Protein AF-A0A1H6DS74-F1 (afdb_monomer_lite)

Organism: NCBI:txid568106

Radius of gyration: 19.35 Å; chains: 1; bounding box: 44×42×52 Å

Secondary structure (DSSP, 8-state):
-PPPHHHHHHHHHHHHHTBSS--HHHHHHHHHTS-S-TT-SHHHHHHHHHHHHHHHTTSB-HHHHHHHHGGGPPPPTTS--GGGSEEEEEEEEEEETTEEEEEEEEEEEESSHHHHHHHHHTSHHHHT--SEEEEEEESS-GGG--TTPPPSEEE-GGG-S----SS---

Foldseek 3Di:
DQDDLVLLVVLLVVFVVFFDPDDPVVVVVSVVLRDPGSRALPSLVVVLVVVVVCVVVVRGDCVSNVSSCVSVDDDDPPDDPQQFPFKKKKWWWFDDVPDDIDIDIDIARGRDQVRRLVRLVPDPVSVPGAGTAKMFIDRDHPVPDDPPDHGPDMDGNVRDDDHPPPDDDD

pLDDT: mean 75.45, std 14.26, range [34.41, 97.06]

Structure (mmCIF, N/CA/C/O backbone):
data_AF-A0A1H6DS74-F1
#
_entry.id   AF-A0A1H6DS74-F1
#
loop_
_atom_site.group_PDB
_atom_site.id
_atom_site.type_symbol
_atom_site.label_atom_id
_atom_site.label_alt_id
_atom_site.label_comp_id
_atom_site.label_asym_id
_atom_site.label_entity_id
_atom_site.label_seq_id
_atom_site.pdbx_PDB_ins_code
_atom_site.Cartn_x
_atom_site.Cartn_y
_atom_site.Cartn_z
_atom_site.occupancy
_atom_site.B_iso_or_equiv
_atom_site.auth_seq_id
_atom_site.auth_comp_id
_atom_site.auth_asym_id
_atom_site.auth_atom_id
_atom_site.pdbx_PDB_model_num
ATOM 1 N N . MET A 1 1 ? 2.374 -2.292 -23.546 1.00 52.41 1 MET A N 1
ATOM 2 C CA . MET A 1 1 ? 3.662 -2.807 -24.064 1.00 52.41 1 MET A CA 1
ATOM 3 C C . MET A 1 1 ? 4.506 -3.246 -22.880 1.00 52.41 1 MET A C 1
ATOM 5 O O . MET A 1 1 ? 4.557 -2.511 -21.897 1.00 52.41 1 MET A O 1
ATOM 9 N N . SER A 1 2 ? 5.109 -4.433 -22.946 1.00 58.59 2 SER A N 1
ATOM 10 C CA . SER A 1 2 ? 6.092 -4.917 -21.969 1.00 58.59 2 SER A CA 1
ATOM 11 C C . SER A 1 2 ? 7.454 -4.290 -22.267 1.00 58.59 2 SER A C 1
ATOM 13 O O . SER A 1 2 ? 7.888 -4.317 -23.416 1.00 58.59 2 SER A O 1
ATOM 15 N N . LEU A 1 3 ? 8.104 -3.714 -21.256 1.00 65.62 3 LEU A N 1
ATOM 16 C CA . LEU A 1 3 ? 9.490 -3.253 -21.368 1.00 65.62 3 LEU A CA 1
ATOM 17 C C . LEU A 1 3 ? 10.416 -4.462 -21.248 1.00 65.62 3 LEU A C 1
ATOM 19 O O . LEU A 1 3 ? 10.158 -5.362 -20.449 1.00 65.62 3 LEU A O 1
ATOM 23 N N . SER A 1 4 ? 11.486 -4.480 -22.029 1.00 74.69 4 SER A N 1
ATOM 24 C CA . SER A 1 4 ? 12.549 -5.472 -21.888 1.00 74.69 4 SER A CA 1
ATOM 25 C C . SER A 1 4 ? 13.391 -5.201 -20.636 1.00 74.69 4 SER A C 1
ATOM 27 O O . SER A 1 4 ? 13.536 -4.052 -20.214 1.00 74.69 4 SER A O 1
ATOM 29 N N . CYS A 1 5 ? 14.017 -6.239 -20.068 1.00 71.88 5 CYS A N 1
ATOM 30 C CA . CYS A 1 5 ? 14.942 -6.084 -18.934 1.00 71.88 5 CYS A CA 1
ATOM 31 C C . CYS A 1 5 ? 16.039 -5.049 -19.228 1.00 71.88 5 CYS A C 1
ATOM 33 O O . CYS A 1 5 ? 16.379 -4.238 -18.375 1.00 71.88 5 CYS A O 1
ATOM 35 N N . ARG A 1 6 ? 16.527 -5.013 -20.476 1.00 77.50 6 ARG A N 1
ATOM 36 C CA . ARG A 1 6 ? 17.547 -4.062 -20.931 1.00 77.50 6 ARG A CA 1
ATOM 37 C C . ARG A 1 6 ? 17.068 -2.609 -20.885 1.00 77.50 6 ARG A C 1
ATOM 39 O O . ARG A 1 6 ? 17.846 -1.720 -20.561 1.00 77.50 6 ARG A O 1
ATOM 46 N N . GLU A 1 7 ? 15.806 -2.347 -21.218 1.00 74.19 7 GLU A N 1
ATOM 47 C CA . GLU A 1 7 ? 15.234 -0.997 -21.123 1.00 74.19 7 GLU A CA 1
ATOM 48 C C . GLU A 1 7 ? 15.076 -0.556 -19.669 1.00 74.19 7 GLU A C 1
ATOM 50 O O . GLU A 1 7 ? 15.360 0.599 -19.357 1.00 74.19 7 GLU A O 1
ATOM 55 N N . VAL A 1 8 ? 14.680 -1.472 -18.780 1.00 76.25 8 VAL A N 1
ATOM 56 C CA . VAL A 1 8 ? 14.618 -1.204 -17.337 1.00 76.25 8 VAL A CA 1
ATOM 57 C C . VAL A 1 8 ? 16.014 -0.912 -16.785 1.00 76.25 8 VAL A C 1
ATOM 59 O O . VAL A 1 8 ? 16.203 0.115 -16.137 1.00 76.25 8 VAL A O 1
ATOM 62 N N . ASP A 1 9 ? 17.011 -1.731 -17.118 1.00 76.88 9 ASP A N 1
ATOM 63 C CA . ASP A 1 9 ? 18.401 -1.539 -16.687 1.00 76.88 9 ASP A CA 1
ATOM 64 C C . ASP A 1 9 ? 18.959 -0.174 -17.097 1.00 76.88 9 ASP A C 1
ATOM 66 O O . ASP A 1 9 ? 19.564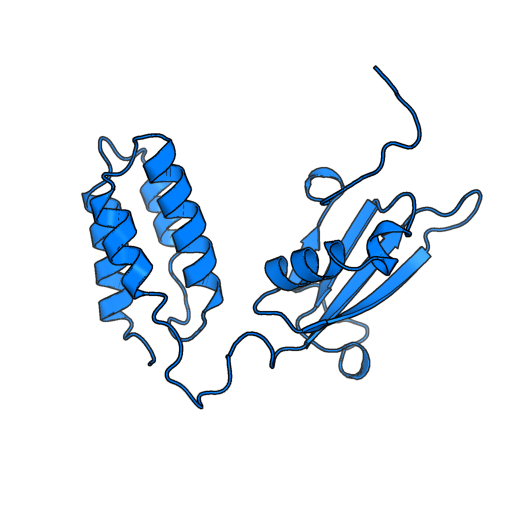 0.524 -16.281 1.00 76.88 9 ASP A O 1
ATOM 70 N N . ASN A 1 10 ? 18.698 0.247 -18.336 1.00 79.81 10 ASN A N 1
ATOM 71 C CA . ASN A 1 10 ? 19.144 1.544 -18.839 1.00 79.81 10 ASN A CA 1
ATOM 72 C C . ASN A 1 10 ? 18.523 2.719 -18.067 1.00 79.81 10 ASN A C 1
ATOM 74 O O . ASN A 1 10 ? 19.183 3.740 -17.876 1.00 79.81 10 ASN A O 1
ATOM 78 N N . ILE A 1 11 ? 17.270 2.590 -17.620 1.00 76.56 11 ILE A N 1
ATOM 79 C CA . ILE A 1 11 ? 16.583 3.623 -16.832 1.00 76.56 11 ILE A CA 1
ATOM 80 C C . ILE A 1 11 ? 17.154 3.689 -15.414 1.00 76.56 11 ILE A C 1
ATOM 82 O O . ILE A 1 11 ? 17.414 4.776 -14.905 1.00 76.56 11 ILE A O 1
ATOM 86 N N . PHE A 1 12 ? 17.401 2.544 -14.777 1.00 77.75 12 PHE A N 1
ATOM 87 C CA . PHE A 1 12 ? 18.013 2.517 -13.447 1.00 77.75 12 PHE A CA 1
ATOM 88 C C . PHE A 1 12 ? 19.442 3.077 -13.472 1.00 77.75 12 PHE A C 1
ATOM 90 O O . PHE A 1 12 ? 19.801 3.886 -12.616 1.00 77.75 12 PHE A O 1
ATOM 97 N N . GLN A 1 13 ? 20.237 2.725 -14.487 1.00 77.12 13 GLN A N 1
ATOM 98 C CA . GLN A 1 13 ? 21.576 3.289 -14.666 1.00 77.12 13 GLN A CA 1
ATOM 99 C C . GLN A 1 13 ? 21.548 4.798 -14.930 1.00 77.12 13 GLN A C 1
ATOM 101 O O . GLN A 1 13 ? 22.378 5.521 -14.379 1.00 77.12 13 GLN A O 1
ATOM 106 N N . SER A 1 14 ? 20.595 5.301 -15.725 1.00 75.88 14 SER A N 1
ATOM 107 C CA . SER A 1 14 ? 20.507 6.741 -15.993 1.00 75.88 14 SER A CA 1
ATOM 108 C C . SER A 1 14 ? 20.158 7.550 -14.743 1.00 75.88 14 SER A C 1
ATOM 110 O O . SER A 1 14 ? 20.659 8.664 -14.596 1.00 75.88 14 SER A O 1
ATOM 112 N N . ILE A 1 15 ? 19.359 6.984 -13.832 1.00 72.88 15 ILE A N 1
ATOM 113 C CA . ILE A 1 15 ? 19.057 7.591 -12.532 1.00 72.88 15 ILE A CA 1
ATOM 114 C C . ILE A 1 15 ? 20.327 7.659 -11.681 1.00 72.88 15 ILE A C 1
ATOM 116 O O . ILE A 1 15 ? 20.675 8.742 -11.229 1.00 72.88 15 ILE A O 1
ATOM 120 N N . VAL A 1 16 ? 21.054 6.547 -11.519 1.00 73.38 16 VAL A N 1
ATOM 121 C CA . VAL A 1 16 ? 22.277 6.487 -10.692 1.00 73.38 16 VAL A CA 1
ATOM 122 C C . VAL A 1 16 ? 23.350 7.471 -11.172 1.00 73.38 16 VAL A C 1
ATOM 124 O O . VAL A 1 16 ? 23.956 8.161 -10.359 1.00 73.38 16 VAL A O 1
ATOM 127 N N . ILE A 1 17 ? 23.564 7.574 -12.488 1.00 74.06 17 ILE A N 1
ATOM 128 C CA . ILE A 1 17 ? 24.588 8.454 -13.078 1.00 74.06 17 ILE A CA 1
ATOM 129 C C . ILE A 1 17 ? 24.269 9.945 -12.870 1.00 74.06 17 ILE A C 1
ATOM 131 O O . ILE A 1 17 ? 25.180 10.768 -12.844 1.00 74.06 17 ILE A O 1
ATOM 135 N N . GLN A 1 18 ? 22.991 10.314 -12.753 1.00 70.25 18 GLN A N 1
ATOM 136 C CA . GLN A 1 18 ? 22.560 11.718 -12.712 1.00 70.25 18 GLN A CA 1
ATOM 137 C C . GLN A 1 18 ? 22.343 12.278 -11.303 1.00 70.25 18 GLN A C 1
ATOM 139 O O . GLN A 1 18 ? 21.932 13.432 -11.166 1.00 70.25 18 GLN A O 1
ATOM 144 N N . VAL A 1 19 ? 22.622 11.493 -10.266 1.00 66.62 19 VAL A N 1
ATOM 145 C CA . VAL A 1 19 ? 22.603 11.971 -8.882 1.00 66.62 19 VAL A CA 1
ATOM 146 C C . VAL A 1 19 ? 23.907 12.710 -8.614 1.00 66.62 19 VAL A C 1
ATOM 148 O O . VAL A 1 19 ? 24.986 12.152 -8.801 1.00 66.62 19 VAL A O 1
ATOM 151 N N . GLN A 1 20 ? 23.818 13.965 -8.177 1.00 57.19 20 GLN A N 1
ATOM 152 C CA . GLN A 1 20 ? 24.990 14.697 -7.692 1.00 57.19 20 GLN A CA 1
ATOM 153 C C . GLN A 1 20 ? 25.400 14.140 -6.326 1.00 57.19 20 GLN A C 1
ATOM 155 O O . GLN A 1 20 ? 24.567 14.087 -5.426 1.00 57.19 20 GLN A O 1
ATOM 160 N N . ASP A 1 21 ? 26.659 13.712 -6.196 1.00 58.41 21 ASP A N 1
ATOM 161 C CA . ASP A 1 21 ? 27.227 13.093 -4.989 1.00 58.41 21 ASP A CA 1
ATOM 162 C C . ASP A 1 21 ? 26.317 12.013 -4.373 1.00 58.41 21 ASP A C 1
ATOM 164 O O . ASP A 1 21 ? 25.782 12.194 -3.275 1.00 58.41 21 ASP A O 1
ATOM 168 N N . PRO A 1 22 ? 26.105 10.876 -5.069 1.00 61.78 22 PRO A N 1
ATOM 169 C CA . PRO A 1 22 ? 25.186 9.850 -4.606 1.00 61.78 22 PRO A CA 1
ATOM 170 C C . PRO A 1 22 ? 25.648 9.318 -3.244 1.00 61.78 22 PRO A C 1
ATOM 172 O O . PRO A 1 22 ? 26.748 8.760 -3.143 1.00 61.78 22 PRO A O 1
ATOM 175 N N . PRO A 1 23 ? 24.816 9.422 -2.190 1.00 63.09 23 PRO A N 1
ATOM 176 C CA . PRO A 1 23 ? 25.083 8.721 -0.945 1.00 63.09 23 PRO A CA 1
ATOM 177 C C . PRO A 1 23 ? 25.266 7.235 -1.262 1.00 63.09 23 PRO A C 1
ATOM 179 O O . PRO A 1 23 ? 24.506 6.691 -2.063 1.00 63.09 23 PRO A O 1
ATOM 182 N N . GLN A 1 24 ? 26.221 6.541 -0.633 1.00 63.03 24 GLN A N 1
ATOM 183 C CA . GLN A 1 24 ? 26.416 5.094 -0.859 1.00 63.03 24 GLN A CA 1
ATOM 184 C C . GLN A 1 24 ? 25.108 4.292 -0.710 1.00 63.03 24 GLN A C 1
ATOM 186 O O . GLN A 1 24 ? 24.898 3.302 -1.410 1.00 63.03 24 GLN A O 1
ATOM 191 N N . MET A 1 25 ? 24.197 4.766 0.146 1.00 61.94 25 MET A N 1
ATOM 192 C CA . MET A 1 25 ? 22.874 4.178 0.350 1.00 61.94 25 MET A CA 1
ATOM 193 C C . MET A 1 25 ? 21.967 4.250 -0.884 1.00 61.94 25 MET A C 1
ATOM 195 O O . MET A 1 25 ? 21.113 3.391 -1.044 1.00 61.94 25 MET A O 1
ATOM 199 N N . LEU A 1 26 ? 22.152 5.213 -1.789 1.00 68.06 26 LEU A N 1
ATOM 200 C CA . LEU A 1 26 ? 21.303 5.355 -2.968 1.00 68.06 26 LEU A CA 1
ATOM 201 C C . LEU A 1 26 ? 21.485 4.205 -3.958 1.00 68.06 26 LEU A C 1
ATOM 203 O O . LEU A 1 26 ? 20.503 3.718 -4.507 1.00 68.06 26 LEU A O 1
ATOM 207 N N . ASN A 1 27 ? 22.716 3.729 -4.149 1.00 66.50 27 ASN A N 1
ATOM 208 C CA . ASN A 1 27 ? 22.973 2.567 -5.001 1.00 66.50 27 ASN A CA 1
ATOM 209 C C . ASN A 1 27 ? 22.319 1.303 -4.428 1.00 66.50 27 ASN A C 1
ATOM 211 O O . ASN A 1 27 ? 21.743 0.519 -5.179 1.00 66.50 27 ASN A O 1
ATOM 215 N N . ALA A 1 28 ? 22.356 1.141 -3.101 1.00 68.12 28 ALA A N 1
ATOM 216 C CA . ALA A 1 28 ? 21.679 0.044 -2.416 1.00 68.12 28 ALA A CA 1
ATOM 217 C C . ALA A 1 28 ? 20.148 0.154 -2.539 1.00 68.12 28 ALA A C 1
ATOM 219 O O . ALA A 1 28 ? 19.495 -0.822 -2.902 1.00 68.12 28 ALA A O 1
ATOM 220 N N . SER A 1 29 ? 19.577 1.347 -2.338 1.00 67.19 29 SER A N 1
ATOM 221 C CA . SER A 1 29 ? 18.139 1.591 -2.507 1.00 67.19 29 SER A CA 1
ATOM 222 C C . SER A 1 29 ? 17.681 1.375 -3.952 1.00 67.19 29 SER A C 1
ATOM 224 O O . SER A 1 29 ? 16.652 0.754 -4.187 1.00 67.19 29 SER A O 1
ATOM 226 N N . MET A 1 30 ? 18.458 1.823 -4.942 1.00 71.25 30 MET A N 1
ATOM 227 C CA . MET A 1 30 ? 18.158 1.611 -6.363 1.00 71.25 30 MET A CA 1
ATOM 228 C C . MET A 1 30 ? 18.242 0.136 -6.763 1.00 71.25 30 MET A C 1
ATOM 230 O O . MET A 1 30 ? 17.431 -0.318 -7.567 1.00 71.25 30 MET A O 1
ATOM 234 N N . ALA A 1 31 ? 19.186 -0.623 -6.198 1.00 70.00 31 ALA A N 1
ATOM 235 C CA . ALA A 1 31 ? 19.250 -2.068 -6.391 1.00 70.00 31 ALA A CA 1
ATOM 236 C C . ALA A 1 31 ? 18.030 -2.777 -5.779 1.00 70.00 31 ALA A C 1
ATOM 238 O O . ALA A 1 31 ? 17.503 -3.694 -6.400 1.00 70.00 31 ALA A O 1
ATOM 239 N N . ALA A 1 32 ? 17.544 -2.313 -4.622 1.00 68.62 32 ALA A N 1
ATOM 240 C CA . ALA A 1 32 ? 16.339 -2.843 -3.983 1.00 68.62 32 ALA A CA 1
ATOM 241 C C . ALA A 1 32 ? 15.049 -2.544 -4.774 1.00 68.62 32 ALA A C 1
ATOM 243 O O . ALA A 1 32 ? 14.134 -3.359 -4.774 1.00 68.62 32 ALA A O 1
ATOM 244 N N . PHE A 1 33 ? 14.976 -1.411 -5.485 1.00 68.12 33 PHE A N 1
ATOM 245 C CA . PHE A 1 33 ? 13.826 -1.060 -6.335 1.00 68.12 33 PHE A CA 1
ATOM 246 C C . PHE A 1 33 ? 13.799 -1.772 -7.690 1.00 68.12 33 PHE A C 1
ATOM 248 O O . PHE A 1 33 ? 12.816 -1.657 -8.428 1.00 68.12 33 PHE A O 1
ATOM 255 N N . LYS A 1 34 ? 14.885 -2.451 -8.070 1.00 72.94 34 LYS A N 1
ATOM 256 C CA . LYS A 1 34 ? 14.960 -3.110 -9.367 1.00 72.94 34 LYS A CA 1
ATOM 257 C C . LYS A 1 34 ? 13.968 -4.281 -9.389 1.00 72.94 34 LYS A C 1
ATOM 259 O O . LYS A 1 34 ? 14.100 -5.189 -8.575 1.00 72.94 34 LYS A O 1
ATOM 264 N N . PRO A 1 35 ? 12.994 -4.297 -10.313 1.00 72.19 35 PRO A N 1
ATOM 265 C CA . PRO A 1 35 ? 11.999 -5.358 -10.337 1.00 72.19 35 PRO A CA 1
ATOM 266 C C . PRO A 1 35 ? 12.622 -6.693 -10.743 1.00 72.19 35 PRO A C 1
ATOM 268 O O . PRO A 1 35 ? 13.360 -6.761 -11.728 1.00 72.19 35 PRO A O 1
ATOM 271 N N . GLU A 1 36 ? 12.248 -7.763 -10.043 1.00 72.44 36 GLU A N 1
ATOM 272 C CA . GLU A 1 36 ? 12.522 -9.138 -10.481 1.00 72.44 36 GLU A CA 1
ATOM 273 C C . GLU A 1 36 ? 11.767 -9.463 -11.781 1.00 72.44 36 GLU A C 1
ATOM 275 O O . GLU A 1 36 ? 12.290 -10.146 -12.660 1.00 72.44 36 GLU A O 1
ATOM 280 N N . ASP A 1 37 ? 10.563 -8.898 -11.933 1.00 72.94 37 ASP A N 1
ATOM 281 C CA . ASP A 1 37 ? 9.724 -9.013 -13.125 1.00 72.94 37 ASP A CA 1
ATOM 282 C C . ASP A 1 37 ? 9.375 -7.624 -13.715 1.00 72.94 37 ASP A C 1
ATOM 284 O O . ASP A 1 37 ? 8.486 -6.923 -13.212 1.00 72.94 37 ASP A O 1
ATOM 288 N N . PRO A 1 38 ? 10.021 -7.216 -14.825 1.00 69.50 38 PRO A N 1
ATOM 289 C CA . PRO A 1 38 ? 9.758 -5.955 -15.532 1.00 69.50 38 PRO A CA 1
ATOM 290 C C . PRO A 1 38 ? 8.325 -5.780 -16.053 1.00 69.50 38 PRO A C 1
ATOM 292 O O . PRO A 1 38 ? 7.910 -4.661 -16.399 1.00 69.50 38 PRO A O 1
ATOM 295 N N . THR A 1 39 ? 7.575 -6.879 -16.170 1.00 67.00 39 THR A N 1
ATOM 296 C CA . THR A 1 39 ? 6.215 -6.877 -16.711 1.00 67.00 39 THR A CA 1
ATOM 297 C C . THR A 1 39 ? 5.184 -6.400 -15.693 1.00 67.00 39 THR A C 1
ATOM 299 O O . THR A 1 39 ? 4.178 -5.805 -16.093 1.00 67.00 39 THR A O 1
ATOM 302 N N . ARG A 1 40 ? 5.470 -6.540 -14.391 1.00 67.94 40 ARG A N 1
ATOM 303 C CA . ARG A 1 40 ? 4.647 -5.972 -13.317 1.00 67.94 40 ARG A CA 1
ATOM 304 C C . ARG A 1 40 ? 4.678 -4.447 -13.380 1.00 67.94 40 ARG A C 1
ATOM 306 O O . ARG A 1 40 ? 5.663 -3.845 -13.803 1.00 67.94 40 ARG A O 1
ATOM 313 N N . MET A 1 41 ? 3.585 -3.788 -13.003 1.00 67.56 41 MET A N 1
ATOM 314 C CA . MET A 1 41 ? 3.516 -2.317 -13.053 1.00 67.56 41 MET A CA 1
ATOM 315 C C . MET A 1 41 ? 3.844 -1.646 -11.718 1.00 67.56 41 MET A C 1
ATOM 317 O O . MET A 1 41 ? 4.057 -0.440 -11.683 1.00 67.56 41 MET A O 1
ATOM 321 N N . GLU A 1 42 ? 3.896 -2.416 -10.641 1.00 69.44 42 GLU A N 1
ATOM 322 C CA . GLU A 1 42 ? 3.946 -1.969 -9.246 1.00 69.44 42 GLU A CA 1
ATOM 323 C C . GLU A 1 42 ? 5.228 -1.173 -8.974 1.00 69.44 42 GLU A C 1
ATOM 325 O O . GLU A 1 42 ? 5.164 0.002 -8.604 1.00 69.44 42 GLU A O 1
ATOM 330 N N . TRP A 1 43 ? 6.374 -1.748 -9.355 1.00 73.00 43 TRP A N 1
ATOM 331 C CA . TRP A 1 43 ? 7.691 -1.111 -9.277 1.00 73.00 43 TRP A CA 1
ATOM 332 C C . TRP A 1 43 ? 7.770 0.215 -10.037 1.00 73.00 43 TRP A C 1
ATOM 334 O O . TRP A 1 43 ? 8.539 1.099 -9.665 1.00 73.00 43 TRP A O 1
ATOM 344 N N . ARG A 1 44 ? 6.976 0.392 -11.106 1.00 76.50 44 ARG A N 1
ATOM 345 C CA . ARG A 1 44 ? 6.999 1.632 -11.891 1.00 76.50 44 ARG A CA 1
ATOM 346 C C . ARG A 1 44 ? 6.518 2.775 -11.014 1.00 76.50 44 ARG A C 1
ATOM 348 O O . ARG A 1 44 ? 7.212 3.784 -10.909 1.00 76.50 44 ARG A O 1
ATOM 355 N N . TYR A 1 45 ? 5.353 2.615 -10.376 1.00 72.88 45 TYR A N 1
ATOM 356 C CA . TYR A 1 45 ? 4.742 3.639 -9.520 1.00 72.88 45 TYR A CA 1
ATOM 357 C C . TYR A 1 45 ? 5.631 3.999 -8.331 1.00 72.88 45 TYR A C 1
ATOM 359 O O . TYR A 1 45 ? 5.797 5.187 -8.048 1.00 72.88 45 TYR A O 1
ATOM 367 N N . GLU A 1 46 ? 6.243 2.999 -7.700 1.00 74.50 46 GLU A N 1
ATOM 368 C CA . GLU A 1 46 ? 7.202 3.201 -6.612 1.00 74.50 46 GLU A CA 1
ATOM 369 C C . GLU A 1 46 ? 8.438 3.976 -7.085 1.00 74.50 46 GLU A C 1
ATOM 371 O O . GLU A 1 46 ? 8.767 5.016 -6.510 1.00 74.50 46 GLU A O 1
ATOM 376 N N . LEU A 1 47 ? 9.038 3.572 -8.213 1.00 79.88 47 LEU A N 1
ATOM 377 C CA . LEU A 1 47 ? 10.173 4.268 -8.825 1.00 79.88 47 LEU A CA 1
ATOM 378 C C . LEU A 1 47 ? 9.844 5.730 -9.156 1.00 79.88 47 LEU A C 1
ATOM 380 O O . LEU A 1 47 ? 10.665 6.622 -8.947 1.00 79.88 47 LEU A O 1
ATOM 384 N N . ARG A 1 48 ? 8.633 6.013 -9.645 1.00 78.00 48 ARG A N 1
ATOM 385 C CA . ARG A 1 48 ? 8.197 7.389 -9.933 1.00 78.00 48 ARG A CA 1
ATOM 386 C C . ARG A 1 48 ? 8.071 8.229 -8.674 1.00 78.00 48 ARG A C 1
ATOM 388 O O . ARG A 1 48 ? 8.450 9.399 -8.698 1.00 78.00 48 ARG A O 1
ATOM 395 N N . GLY A 1 49 ? 7.510 7.665 -7.605 1.00 74.12 49 GLY A N 1
ATOM 396 C CA . GLY A 1 49 ? 7.429 8.332 -6.306 1.00 74.12 49 GLY A CA 1
ATOM 397 C C . GLY A 1 49 ? 8.821 8.670 -5.780 1.00 74.12 49 GLY A C 1
ATOM 398 O O . GLY A 1 49 ? 9.087 9.820 -5.432 1.00 74.12 49 GLY A O 1
ATOM 399 N N . PHE A 1 50 ? 9.727 7.696 -5.843 1.00 79.94 50 PHE A N 1
ATOM 400 C CA . PHE A 1 50 ? 11.119 7.838 -5.435 1.00 79.94 50 PHE A CA 1
ATOM 401 C C . PHE A 1 50 ? 11.859 8.930 -6.226 1.00 79.94 50 PHE A C 1
ATOM 403 O O . PHE A 1 50 ? 12.394 9.874 -5.645 1.00 79.94 50 PHE A O 1
ATOM 410 N N . VAL A 1 51 ? 11.808 8.878 -7.561 1.00 80.06 51 VAL A N 1
ATOM 411 C CA . VAL A 1 51 ? 12.463 9.859 -8.447 1.00 80.06 51 VAL A CA 1
ATOM 412 C C . VAL A 1 51 ? 11.868 11.258 -8.284 1.00 80.06 51 VAL A C 1
ATOM 414 O O . VAL A 1 51 ? 12.606 12.245 -8.314 1.00 80.06 51 VAL A O 1
ATOM 417 N N . ARG A 1 52 ? 10.554 11.378 -8.049 1.00 77.69 52 ARG A N 1
ATOM 418 C CA . ARG A 1 52 ? 9.936 12.665 -7.694 1.00 77.69 52 ARG A CA 1
ATOM 419 C C . ARG A 1 52 ? 10.485 13.209 -6.382 1.00 77.69 52 ARG A C 1
ATOM 421 O O . ARG A 1 52 ? 10.827 14.386 -6.343 1.00 77.69 52 ARG A O 1
ATOM 428 N N . GLY A 1 53 ? 10.594 12.371 -5.352 1.00 75.81 53 GLY A N 1
ATOM 429 C CA . GLY A 1 53 ? 11.162 12.751 -4.058 1.00 75.81 53 GLY A CA 1
ATOM 430 C C . GLY A 1 53 ? 12.573 13.319 -4.203 1.00 75.81 53 GLY A C 1
ATOM 431 O O . GLY A 1 53 ? 12.819 14.450 -3.797 1.00 75.81 53 GLY A O 1
ATOM 432 N N . LEU A 1 54 ? 13.454 12.588 -4.891 1.00 78.19 54 LEU A N 1
ATOM 433 C CA . LEU A 1 54 ? 14.829 13.017 -5.166 1.00 78.19 54 LEU A CA 1
ATOM 434 C C . LEU A 1 54 ? 14.915 14.298 -6.013 1.00 78.19 54 LEU A C 1
ATOM 436 O O . LEU A 1 54 ? 15.820 15.110 -5.839 1.00 78.19 54 LEU A O 1
ATOM 440 N N . THR A 1 55 ? 13.975 14.501 -6.940 1.00 78.00 55 THR A N 1
ATOM 441 C CA . THR A 1 55 ? 13.922 15.728 -7.751 1.00 78.00 55 THR A CA 1
ATOM 442 C C . THR A 1 55 ? 13.520 16.935 -6.897 1.00 78.00 55 THR A C 1
ATOM 444 O O . THR A 1 55 ? 14.117 18.002 -7.012 1.00 78.00 55 THR A O 1
ATOM 447 N N . VAL A 1 56 ? 12.521 16.778 -6.020 1.00 79.44 56 VAL A N 1
ATOM 448 C CA . VAL A 1 56 ? 12.029 17.851 -5.135 1.00 79.44 56 VAL A CA 1
ATOM 449 C C . VAL A 1 56 ? 13.076 18.251 -4.097 1.00 79.44 56 VAL A C 1
ATOM 451 O O . VAL A 1 56 ? 13.180 19.428 -3.763 1.00 79.44 56 VAL A O 1
ATOM 454 N N . THR A 1 57 ? 13.884 17.303 -3.619 1.00 75.81 57 THR A N 1
ATOM 455 C CA . THR A 1 57 ? 14.984 17.572 -2.681 1.00 75.81 57 THR A CA 1
ATOM 456 C C . THR A 1 57 ? 16.254 18.095 -3.361 1.00 75.81 57 THR A C 1
ATOM 458 O O . THR A 1 57 ? 17.258 18.306 -2.686 1.00 75.81 57 THR A O 1
ATOM 461 N N . GLY A 1 58 ? 16.231 18.314 -4.682 1.00 69.81 58 GLY A N 1
ATOM 462 C CA . GLY A 1 58 ? 17.367 18.833 -5.448 1.00 69.81 58 GLY A CA 1
ATOM 463 C C . GLY A 1 58 ? 18.497 17.824 -5.676 1.00 69.81 58 GLY A C 1
ATOM 464 O O . GLY A 1 58 ? 19.550 18.204 -6.174 1.00 69.81 58 GLY A O 1
ATOM 465 N N . GLN A 1 59 ? 18.288 16.548 -5.341 1.00 73.19 59 GLN A N 1
ATOM 466 C CA . GLN A 1 59 ? 19.277 15.477 -5.513 1.00 73.19 59 GLN A CA 1
ATOM 467 C C . GLN A 1 59 ? 19.314 14.922 -6.946 1.00 73.19 59 GLN A C 1
ATOM 469 O O . GLN A 1 59 ? 20.294 14.296 -7.346 1.00 73.19 59 GLN A O 1
ATOM 474 N N . LEU A 1 60 ? 18.259 15.163 -7.733 1.00 72.44 60 LEU A N 1
ATOM 475 C CA . LEU A 1 60 ? 18.176 14.809 -9.149 1.00 72.44 60 LEU A CA 1
ATOM 476 C C . LEU A 1 60 ? 17.827 16.011 -10.025 1.00 72.44 60 LEU A C 1
ATOM 478 O O . LEU A 1 60 ? 16.965 16.828 -9.697 1.00 72.44 60 LEU A O 1
ATOM 482 N N . ASN A 1 61 ? 18.428 16.054 -11.215 1.00 68.75 61 ASN A N 1
ATOM 483 C CA . ASN A 1 61 ? 18.016 16.970 -12.273 1.00 68.75 61 ASN A CA 1
ATOM 484 C C . ASN A 1 61 ? 16.636 16.555 -12.828 1.00 68.75 61 ASN A C 1
ATOM 486 O O . ASN A 1 61 ? 16.400 15.383 -13.132 1.00 68.75 61 ASN A O 1
ATOM 490 N N . GLY A 1 62 ? 15.737 17.522 -13.046 1.00 64.06 62 GLY A N 1
ATOM 491 C CA . GLY A 1 62 ? 14.389 17.299 -13.589 1.00 64.06 62 GLY A CA 1
ATOM 492 C C . GLY A 1 62 ? 14.325 16.592 -14.956 1.00 64.06 62 GLY A C 1
ATOM 493 O O . GLY A 1 62 ? 13.258 16.119 -15.353 1.00 64.06 62 GLY A O 1
ATOM 494 N N . ASN A 1 63 ? 15.444 16.455 -15.675 1.00 69.75 63 ASN A N 1
ATOM 495 C CA . ASN A 1 63 ? 15.526 15.617 -16.877 1.00 69.75 63 ASN A CA 1
ATOM 496 C C . ASN A 1 63 ? 15.316 14.115 -16.599 1.00 69.75 63 ASN A C 1
ATOM 498 O O . ASN A 1 63 ? 14.765 13.422 -17.457 1.00 69.75 63 ASN A O 1
ATOM 502 N N . VAL A 1 64 ? 15.676 13.619 -15.411 1.00 68.38 64 VAL A N 1
ATOM 503 C CA . VAL A 1 64 ? 15.474 12.212 -15.014 1.00 68.38 64 VAL A CA 1
ATOM 504 C C . VAL A 1 64 ? 13.988 11.892 -14.851 1.00 68.38 64 VAL A C 1
ATOM 506 O O . VAL A 1 64 ? 13.514 10.851 -15.310 1.00 68.38 64 VAL A O 1
ATOM 509 N N . LEU A 1 65 ? 13.209 12.836 -14.312 1.00 68.75 65 LEU A N 1
ATOM 510 C CA . LEU A 1 65 ? 11.762 12.686 -14.162 1.00 68.75 65 LEU A CA 1
ATOM 511 C C . LEU A 1 65 ? 11.078 12.423 -15.517 1.00 68.75 65 LEU A C 1
ATOM 513 O O . LEU A 1 65 ? 10.285 11.489 -15.643 1.00 68.75 65 LEU A O 1
ATOM 517 N N . LYS A 1 66 ? 11.471 13.157 -16.567 1.00 71.12 66 LYS A N 1
ATOM 518 C CA . LYS A 1 66 ? 10.944 12.969 -17.932 1.00 71.12 66 LYS A CA 1
ATOM 519 C C . LYS A 1 66 ? 11.271 11.594 -18.521 1.00 71.12 66 LYS A C 1
ATOM 521 O O . LYS A 1 66 ? 10.489 11.073 -19.314 1.00 71.12 66 LYS A O 1
ATOM 526 N N . GLN A 1 67 ? 12.417 11.007 -18.169 1.00 69.50 67 GLN A N 1
ATOM 527 C CA . GLN A 1 67 ? 12.774 9.653 -18.603 1.00 69.50 67 GLN A CA 1
ATOM 528 C C . GLN A 1 67 ? 11.889 8.611 -17.914 1.00 69.50 67 GLN A C 1
ATOM 530 O O . GLN A 1 67 ? 11.396 7.701 -18.576 1.00 69.50 67 GLN A O 1
ATOM 535 N N . THR A 1 68 ? 11.608 8.793 -16.622 1.00 70.06 68 THR A N 1
ATOM 536 C CA . THR A 1 68 ? 10.728 7.890 -15.864 1.00 70.06 68 THR A CA 1
ATOM 537 C C . THR A 1 68 ? 9.259 8.008 -16.253 1.00 70.06 68 THR A C 1
ATOM 539 O O . THR A 1 68 ? 8.563 7.001 -16.257 1.00 70.06 68 THR A O 1
ATOM 542 N N . ASP A 1 69 ? 8.777 9.178 -16.688 1.00 70.25 69 ASP A N 1
ATOM 543 C CA . ASP A 1 69 ? 7.401 9.325 -17.189 1.00 70.25 69 ASP A CA 1
ATOM 544 C C . ASP A 1 69 ? 7.143 8.476 -18.453 1.00 70.25 69 ASP A C 1
ATOM 546 O O . ASP A 1 69 ? 6.007 8.067 -18.700 1.00 70.25 69 ASP A O 1
ATOM 550 N N . ARG A 1 70 ? 8.186 8.107 -19.216 1.00 68.44 70 ARG A N 1
ATOM 551 C CA . ARG A 1 70 ? 8.061 7.167 -20.349 1.00 68.44 70 ARG A CA 1
ATOM 552 C C . ARG A 1 70 ? 7.668 5.751 -19.917 1.00 68.44 70 ARG A C 1
ATOM 554 O O . ARG A 1 70 ? 7.152 5.004 -20.745 1.00 68.44 70 ARG A O 1
ATOM 561 N N . LEU A 1 71 ? 7.856 5.394 -18.644 1.00 67.94 71 LEU A N 1
ATOM 562 C CA . LEU A 1 71 ? 7.380 4.132 -18.063 1.00 67.94 71 LEU A CA 1
ATOM 563 C C . LEU A 1 71 ? 5.848 4.089 -17.913 1.00 67.94 71 LEU A C 1
ATOM 565 O O . LEU A 1 71 ? 5.277 3.005 -17.762 1.00 67.94 71 LEU A O 1
ATOM 569 N N . PHE A 1 72 ? 5.190 5.252 -17.981 1.00 64.94 72 PHE A N 1
ATOM 570 C CA . PHE A 1 72 ? 3.764 5.459 -17.713 1.00 64.94 72 PHE A CA 1
ATOM 571 C C . PHE A 1 72 ? 2.996 5.932 -18.944 1.00 64.94 72 PHE A C 1
ATOM 573 O O . PHE A 1 72 ? 2.198 6.869 -18.876 1.00 64.94 72 PHE A O 1
ATOM 580 N N . GLN A 1 73 ? 3.227 5.295 -20.090 1.00 60.16 73 GLN A N 1
ATOM 581 C CA . GLN A 1 73 ? 2.418 5.579 -21.273 1.00 60.16 73 GLN A CA 1
ATOM 582 C C . GLN A 1 73 ? 0.936 5.318 -20.974 1.00 60.16 73 GLN A C 1
ATOM 584 O O . GLN A 1 73 ? 0.581 4.282 -20.405 1.00 60.16 73 GLN A O 1
ATOM 589 N N . GLN A 1 74 ? 0.071 6.262 -21.358 1.00 50.69 74 GLN A N 1
ATOM 590 C CA . GLN A 1 74 ? -1.373 6.063 -21.277 1.00 50.69 74 GLN A CA 1
ATOM 591 C C . GLN A 1 74 ? -1.765 4.825 -22.104 1.00 50.69 74 GLN A C 1
ATOM 593 O O . GLN A 1 74 ? -1.239 4.644 -23.208 1.00 50.69 74 GLN A O 1
ATOM 598 N N . PRO A 1 75 ? -2.670 3.965 -21.599 1.00 50.38 75 PRO A N 1
ATOM 599 C CA . PRO A 1 75 ? -3.223 2.882 -22.401 1.00 50.38 75 PRO A CA 1
ATOM 600 C C . PRO A 1 75 ? -3.846 3.460 -23.673 1.00 50.38 75 PRO A C 1
ATOM 602 O O . PRO A 1 75 ? -4.531 4.480 -23.606 1.00 50.38 75 PRO A O 1
ATOM 605 N N . LYS A 1 76 ? -3.624 2.812 -24.821 1.00 53.72 76 LYS A N 1
ATOM 606 C CA . LYS A 1 76 ? -4.341 3.161 -26.055 1.00 53.72 76 LYS A CA 1
ATOM 607 C C . LYS A 1 76 ? -5.843 2.933 -25.844 1.00 53.72 76 LYS A C 1
ATOM 609 O O . LYS A 1 76 ? -6.218 2.004 -25.121 1.00 53.72 76 LYS A O 1
ATOM 614 N N . ASP A 1 77 ? -6.681 3.749 -26.482 1.00 47.06 77 ASP A N 1
ATOM 615 C CA . ASP A 1 77 ? -8.137 3.597 -26.413 1.00 47.06 77 ASP A CA 1
ATOM 616 C C . ASP A 1 77 ? -8.556 2.155 -26.742 1.00 47.06 77 ASP A C 1
ATOM 618 O O . ASP A 1 77 ? -8.058 1.543 -27.687 1.00 47.06 77 ASP A O 1
ATOM 622 N N . GLY A 1 78 ? -9.437 1.589 -25.912 1.00 53.31 78 GLY A N 1
ATOM 623 C CA . GLY A 1 78 ? -9.918 0.209 -26.044 1.00 53.31 78 GLY A CA 1
ATOM 624 C C . GLY A 1 78 ? -9.071 -0.870 -25.357 1.00 53.31 78 GLY A C 1
ATOM 625 O O . GLY A 1 78 ? -9.497 -2.021 -25.322 1.00 53.31 78 GLY A O 1
ATOM 626 N N . GLN A 1 79 ? -7.916 -0.545 -24.762 1.00 57.97 79 GLN A N 1
ATOM 627 C CA . GLN A 1 79 ? -7.186 -1.506 -23.924 1.00 57.97 79 GLN A CA 1
ATOM 628 C C . GLN A 1 79 ? -7.718 -1.520 -22.488 1.00 57.97 79 GLN A C 1
ATOM 630 O O . GLN A 1 79 ? -7.870 -0.474 -21.850 1.00 57.97 79 GLN A O 1
ATOM 635 N N . THR A 1 80 ? -7.968 -2.723 -21.960 1.00 53.81 80 THR A N 1
ATOM 636 C CA . THR A 1 80 ? -8.342 -2.937 -20.559 1.00 53.81 80 THR A CA 1
ATOM 637 C C . THR A 1 80 ? -7.304 -2.279 -19.659 1.00 53.81 80 THR A C 1
ATOM 639 O O . THR A 1 80 ? -6.115 -2.584 -19.742 1.00 53.81 80 THR A O 1
ATOM 642 N N . ARG A 1 81 ? -7.742 -1.343 -18.810 1.00 55.16 81 ARG A N 1
ATOM 643 C CA . ARG A 1 81 ? -6.860 -0.667 -17.854 1.00 55.16 81 ARG A CA 1
ATOM 644 C C . ARG A 1 81 ? -6.345 -1.728 -16.873 1.00 55.16 81 ARG A C 1
ATOM 646 O O . ARG A 1 81 ? -7.167 -2.258 -16.127 1.00 55.16 81 ARG A O 1
ATOM 653 N N . PRO A 1 82 ? -5.033 -2.029 -16.835 1.00 54.88 82 PRO A N 1
ATOM 654 C CA . PRO A 1 82 ? -4.519 -3.162 -16.061 1.00 54.88 82 PRO A CA 1
ATOM 655 C C . PRO A 1 82 ? -4.812 -3.052 -14.557 1.00 54.88 82 PRO A C 1
ATOM 657 O O . PRO A 1 82 ? -4.888 -4.052 -13.861 1.00 54.88 82 PRO A O 1
ATOM 660 N N . GLY A 1 83 ? -5.046 -1.836 -14.053 1.00 52.03 83 GLY A N 1
ATOM 661 C CA . GLY A 1 83 ? -5.189 -1.565 -12.625 1.00 52.03 83 GLY A CA 1
ATOM 662 C C . GLY A 1 83 ? -6.564 -1.778 -11.990 1.00 52.03 83 GLY A C 1
ATOM 663 O O . GLY A 1 83 ? -6.821 -1.193 -10.945 1.00 52.03 83 GLY A O 1
ATOM 664 N N . ARG A 1 84 ? -7.482 -2.525 -12.617 1.00 53.25 84 ARG A N 1
ATOM 665 C CA . ARG A 1 84 ? -8.805 -2.835 -12.025 1.00 53.25 84 ARG A CA 1
ATOM 666 C C . ARG A 1 84 ? -9.210 -4.308 -12.095 1.00 53.25 84 ARG A C 1
ATOM 668 O O . ARG A 1 84 ? -10.359 -4.624 -11.816 1.00 53.25 84 ARG A O 1
ATOM 675 N N . ILE A 1 85 ? -8.296 -5.186 -12.501 1.00 62.62 85 ILE A N 1
ATOM 676 C CA . ILE A 1 85 ? -8.585 -6.618 -12.671 1.00 62.62 85 ILE A CA 1
ATOM 677 C C . ILE A 1 85 ? -8.212 -7.398 -11.404 1.00 62.62 85 ILE A C 1
ATOM 679 O O . ILE A 1 85 ? -8.840 -8.407 -11.105 1.00 62.62 85 ILE A O 1
ATOM 683 N N . HIS A 1 86 ? -7.207 -6.939 -10.654 1.00 66.00 86 HIS A N 1
ATOM 684 C CA . HIS A 1 86 ? -6.725 -7.642 -9.468 1.00 66.00 86 HIS A CA 1
ATOM 685 C C . HIS A 1 86 ? -7.528 -7.237 -8.238 1.00 66.00 86 HIS A C 1
ATOM 687 O O . HIS A 1 86 ? -7.619 -6.055 -7.899 1.00 66.00 8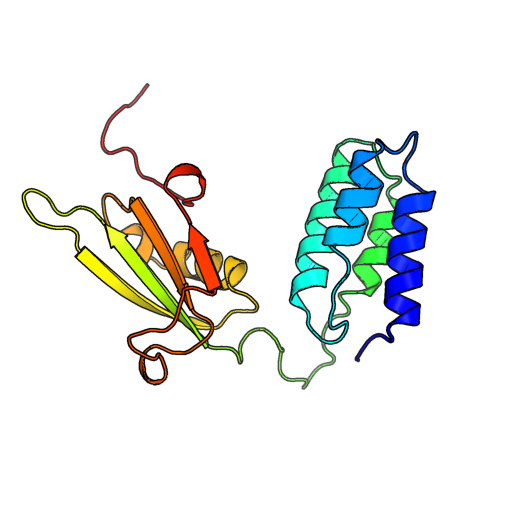6 HIS A O 1
ATOM 693 N N . LEU A 1 87 ? -8.145 -8.241 -7.618 1.00 82.62 87 LEU A N 1
ATOM 694 C CA . LEU A 1 87 ? -8.895 -8.122 -6.379 1.00 82.62 87 LEU A CA 1
ATOM 695 C C . LEU A 1 87 ? -7.971 -8.492 -5.225 1.00 82.62 87 LEU A C 1
ATOM 697 O O . LEU A 1 87 ? -7.453 -9.603 -5.168 1.00 82.62 87 LEU A O 1
ATOM 701 N N . PHE A 1 88 ? -7.788 -7.541 -4.323 1.00 92.00 88 PHE A N 1
ATOM 702 C CA . PHE A 1 88 ? -7.132 -7.733 -3.042 1.00 92.00 88 PHE A CA 1
ATOM 703 C C . PHE A 1 88 ? -8.210 -7.823 -1.972 1.00 92.00 88 PHE A C 1
ATOM 705 O O . PHE A 1 88 ? -9.187 -7.069 -2.027 1.00 92.00 88 PHE A O 1
ATOM 712 N N . SER A 1 89 ? -8.013 -8.681 -0.981 1.00 95.06 89 SER A N 1
ATOM 713 C CA . SER A 1 89 ? -8.805 -8.652 0.243 1.00 95.06 89 SER A CA 1
ATOM 714 C C . SER A 1 89 ? -8.029 -7.952 1.346 1.00 95.06 89 SER A C 1
ATOM 716 O O . SER A 1 89 ? -6.801 -8.006 1.401 1.00 95.06 89 SER A O 1
ATOM 718 N N . ILE A 1 90 ? -8.748 -7.222 2.191 1.00 96.38 90 ILE A N 1
ATOM 719 C CA . ILE A 1 90 ? -8.172 -6.410 3.255 1.00 96.38 90 ILE A CA 1
ATOM 720 C C . ILE A 1 90 ? -8.907 -6.697 4.555 1.00 96.38 90 ILE A C 1
ATOM 722 O O . ILE A 1 90 ? -10.132 -6.562 4.602 1.00 96.38 90 ILE A O 1
ATOM 726 N N . ASP A 1 91 ? -8.149 -7.020 5.599 1.00 96.06 91 ASP A N 1
ATOM 727 C CA . ASP A 1 91 ? -8.630 -7.127 6.972 1.00 96.06 91 ASP A CA 1
ATOM 728 C C . ASP A 1 91 ? -8.230 -5.868 7.749 1.00 96.06 91 ASP A C 1
ATOM 730 O O . ASP A 1 91 ? -7.067 -5.475 7.792 1.00 96.06 91 ASP A O 1
ATOM 734 N N . VAL A 1 92 ? -9.215 -5.211 8.355 1.00 94.00 92 VAL A N 1
ATOM 735 C CA . VAL A 1 92 ? -9.052 -3.996 9.156 1.00 94.00 92 VAL A CA 1
ATOM 736 C C . VAL A 1 92 ? -9.346 -4.338 10.604 1.00 94.00 92 VAL A C 1
ATOM 738 O O . VAL A 1 92 ? -10.483 -4.672 10.950 1.00 94.00 92 VAL A O 1
ATOM 741 N N . PHE A 1 93 ? -8.329 -4.236 11.446 1.00 92.81 93 PHE A N 1
ATOM 742 C CA . PHE A 1 93 ? -8.409 -4.520 12.866 1.00 92.81 93 PHE A CA 1
ATOM 743 C C . PHE A 1 93 ? -8.654 -3.231 13.637 1.00 92.81 93 PHE A C 1
ATOM 745 O O . PHE A 1 93 ? -7.926 -2.249 13.489 1.00 92.81 93 PHE A O 1
ATOM 752 N N . ALA A 1 94 ? -9.692 -3.242 14.463 1.00 90.12 94 ALA A N 1
ATOM 753 C CA . ALA A 1 94 ? -10.106 -2.081 15.228 1.00 90.12 94 ALA A CA 1
ATOM 754 C C . ALA A 1 94 ? -10.517 -2.448 16.650 1.00 90.12 94 ALA A C 1
ATOM 756 O O . ALA A 1 94 ? -11.088 -3.519 16.907 1.00 90.12 94 ALA A O 1
ATOM 757 N N . HIS A 1 95 ? -10.270 -1.538 17.583 1.00 84.56 95 HIS A N 1
ATOM 758 C CA . HIS A 1 95 ? -10.778 -1.661 18.936 1.00 84.56 95 HIS A CA 1
ATOM 759 C C . HIS A 1 95 ? -12.270 -1.312 18.978 1.00 84.56 95 HIS A C 1
ATOM 761 O O . HIS A 1 95 ? -12.767 -0.408 18.309 1.00 84.56 95 HIS A O 1
ATOM 767 N N . ALA A 1 96 ? -13.024 -2.065 19.776 1.00 66.69 96 ALA A N 1
ATOM 768 C CA . ALA A 1 96 ? -14.425 -1.777 20.045 1.00 66.69 96 ALA A CA 1
ATOM 769 C C . ALA A 1 96 ? -14.567 -1.339 21.508 1.00 66.69 96 ALA A C 1
ATOM 771 O O . ALA A 1 96 ? -13.974 -1.988 22.377 1.00 66.69 96 ALA A O 1
ATOM 772 N N . PRO A 1 97 ? -15.392 -0.318 21.821 1.00 59.41 97 PRO A N 1
ATOM 773 C CA . PRO A 1 97 ? -15.622 0.096 23.200 1.00 59.41 97 PRO A CA 1
ATOM 774 C C . PRO A 1 97 ? -16.066 -1.096 24.062 1.00 59.41 97 PRO A C 1
ATOM 776 O O . PRO A 1 97 ? -17.137 -1.671 23.852 1.00 59.41 97 PRO A O 1
ATOM 779 N N . GLY A 1 98 ? -15.209 -1.502 25.004 1.00 62.09 98 GLY A N 1
ATOM 780 C CA . GLY A 1 98 ? -15.481 -2.569 25.970 1.00 62.09 98 GLY A CA 1
ATOM 781 C C . GLY A 1 98 ? -15.455 -4.015 25.444 1.00 62.09 98 GLY A C 1
ATOM 782 O O . GLY A 1 98 ? -16.010 -4.887 26.114 1.00 62.09 98 GLY A O 1
ATOM 783 N N . LYS A 1 99 ? -14.859 -4.318 24.276 1.00 56.16 99 LYS A N 1
ATOM 784 C CA . LYS A 1 99 ? -14.767 -5.701 23.743 1.00 56.16 99 LYS A CA 1
ATOM 785 C C . LYS A 1 99 ? -13.410 -6.034 23.103 1.00 56.16 99 LYS A C 1
ATOM 787 O O . LYS A 1 99 ? -12.631 -5.147 22.778 1.00 56.16 99 LYS A O 1
ATOM 792 N N . LYS A 1 100 ? -13.170 -7.343 22.895 1.00 60.97 100 LYS A N 1
ATOM 793 C CA . LYS A 1 100 ? -12.097 -7.895 22.039 1.00 60.97 100 LYS A CA 1
ATOM 794 C C . LYS A 1 100 ? -12.127 -7.235 20.649 1.00 60.97 100 LYS A C 1
ATOM 796 O O . LYS A 1 100 ? -13.214 -6.902 20.170 1.00 60.97 100 LYS A O 1
ATOM 801 N N . GLY A 1 101 ? -10.952 -7.076 20.032 1.00 74.75 101 GLY A N 1
ATOM 802 C CA . GLY A 1 101 ? -10.782 -6.455 18.714 1.00 74.75 101 GLY A CA 1
ATOM 803 C C . GLY A 1 101 ? -11.739 -7.015 17.657 1.00 74.75 101 GLY A C 1
ATOM 804 O O . GLY A 1 101 ? -12.086 -8.199 17.676 1.00 74.75 101 GLY A O 1
ATOM 805 N N . ARG A 1 102 ? -12.208 -6.139 16.766 1.00 88.00 102 ARG A N 1
ATOM 806 C CA . ARG A 1 102 ? -13.060 -6.483 15.623 1.00 88.00 102 ARG A CA 1
ATOM 807 C C . ARG A 1 102 ? -12.242 -6.462 14.343 1.00 88.00 102 ARG A C 1
ATOM 809 O O . ARG A 1 102 ? -11.375 -5.611 14.188 1.00 88.00 102 ARG A O 1
ATOM 816 N N . ILE A 1 103 ? -12.585 -7.366 13.431 1.00 91.25 103 ILE A N 1
ATOM 817 C CA . ILE A 1 103 ? -12.013 -7.434 12.089 1.00 91.25 103 ILE A CA 1
ATOM 818 C C . ILE A 1 103 ? -13.114 -7.072 11.095 1.00 91.25 103 ILE A C 1
ATOM 820 O O . ILE A 1 103 ? -14.189 -7.676 11.111 1.00 91.25 103 ILE A O 1
ATOM 824 N N . PHE A 1 104 ? -12.857 -6.078 10.252 1.00 91.88 104 PHE A N 1
ATOM 825 C CA . PHE A 1 104 ? -13.704 -5.709 9.121 1.00 91.88 104 PHE A CA 1
ATOM 826 C C . PHE A 1 104 ? -13.013 -6.128 7.833 1.00 91.88 104 PHE A C 1
ATOM 828 O O . PHE A 1 104 ? -11.834 -5.845 7.654 1.00 91.88 104 PHE A O 1
ATOM 835 N N . GLN A 1 105 ? -13.745 -6.780 6.935 1.00 94.31 105 GLN A N 1
ATOM 836 C CA . GLN A 1 105 ? -13.165 -7.388 5.744 1.00 94.31 105 GLN A CA 1
ATOM 837 C C . GLN A 1 105 ? -13.704 -6.735 4.471 1.00 94.31 105 GLN A C 1
ATOM 839 O O . GLN A 1 105 ? -14.907 -6.481 4.363 1.00 94.31 105 GLN A O 1
ATOM 844 N N . PHE A 1 106 ? -12.827 -6.467 3.505 1.00 93.75 106 PHE A N 1
ATOM 845 C CA . PHE A 1 106 ? -13.178 -5.786 2.258 1.00 93.75 106 PHE A CA 1
ATOM 846 C C . PHE A 1 106 ? -12.477 -6.396 1.054 1.00 93.75 106 PHE A C 1
ATOM 848 O O . PHE A 1 106 ? -11.284 -6.659 1.120 1.00 93.75 106 PHE A O 1
ATOM 855 N N . ASP A 1 107 ? -13.177 -6.472 -0.079 1.00 92.62 107 ASP A N 1
ATOM 856 C CA . ASP A 1 107 ? -12.540 -6.640 -1.386 1.00 92.62 107 ASP A CA 1
ATOM 857 C C . ASP A 1 107 ? -12.294 -5.280 -2.059 1.00 92.62 107 ASP A C 1
ATOM 859 O O . ASP A 1 107 ? -13.141 -4.364 -2.074 1.00 92.62 107 ASP A O 1
ATOM 863 N N . VAL A 1 108 ? -11.106 -5.136 -2.641 1.00 90.38 108 VAL A N 1
ATOM 864 C CA . VAL A 1 108 ? -10.633 -3.915 -3.285 1.00 90.38 108 VAL A CA 1
ATOM 865 C C . VAL A 1 108 ? -9.934 -4.241 -4.598 1.00 90.38 108 VAL A C 1
ATOM 867 O O . VAL A 1 108 ? -8.908 -4.907 -4.628 1.00 90.38 108 VAL A O 1
ATOM 870 N N . ALA A 1 109 ? -10.474 -3.711 -5.697 1.00 87.19 109 ALA A N 1
ATOM 871 C CA . ALA A 1 109 ? -9.780 -3.722 -6.977 1.00 87.19 109 ALA A CA 1
ATOM 872 C C . ALA A 1 109 ? -8.659 -2.674 -6.966 1.00 87.19 109 ALA A C 1
ATOM 874 O O . ALA A 1 109 ? -8.938 -1.484 -6.782 1.00 87.19 109 ALA A O 1
ATOM 875 N N . ALA A 1 110 ? -7.419 -3.111 -7.165 1.00 85.75 110 ALA A N 1
ATOM 876 C CA . ALA A 1 110 ? -6.242 -2.252 -7.090 1.00 85.75 110 ALA A CA 1
ATOM 877 C C . ALA A 1 110 ? -5.084 -2.793 -7.935 1.00 85.75 110 ALA A C 1
ATOM 879 O O . ALA A 1 110 ? -5.208 -3.805 -8.625 1.00 85.75 110 ALA A O 1
ATOM 880 N N . MET A 1 111 ? -3.964 -2.075 -7.915 1.00 80.88 111 MET A N 1
ATOM 881 C CA . MET A 1 111 ? -2.771 -2.422 -8.692 1.00 80.88 111 MET A CA 1
ATOM 882 C C . MET A 1 111 ? -1.720 -3.203 -7.910 1.00 80.88 111 MET A C 1
ATOM 884 O O . MET A 1 111 ? -0.951 -3.922 -8.531 1.00 80.88 111 MET A O 1
ATOM 888 N N . ASN A 1 112 ? -1.661 -2.994 -6.596 1.00 83.25 112 ASN A N 1
ATOM 889 C CA . ASN A 1 112 ? -0.725 -3.597 -5.646 1.00 83.25 112 ASN A CA 1
ATOM 890 C C . ASN A 1 112 ? -1.289 -3.445 -4.216 1.00 83.25 112 ASN A C 1
ATOM 892 O O . ASN A 1 112 ? -2.258 -2.693 -4.034 1.00 83.25 112 ASN A O 1
ATOM 896 N N . PRO A 1 113 ? -0.683 -4.075 -3.189 1.00 89.06 113 PRO A N 1
ATOM 897 C CA . PRO A 1 113 ? -1.182 -3.997 -1.815 1.00 89.06 113 PRO A CA 1
ATOM 898 C C . PRO A 1 113 ? -1.274 -2.572 -1.235 1.00 89.06 113 PRO A C 1
ATOM 900 O O . PRO A 1 113 ? -2.221 -2.253 -0.517 1.00 89.06 113 PRO A O 1
ATOM 903 N N . MET A 1 114 ? -0.330 -1.684 -1.574 1.00 89.56 114 MET A N 1
ATOM 904 C CA . MET A 1 114 ? -0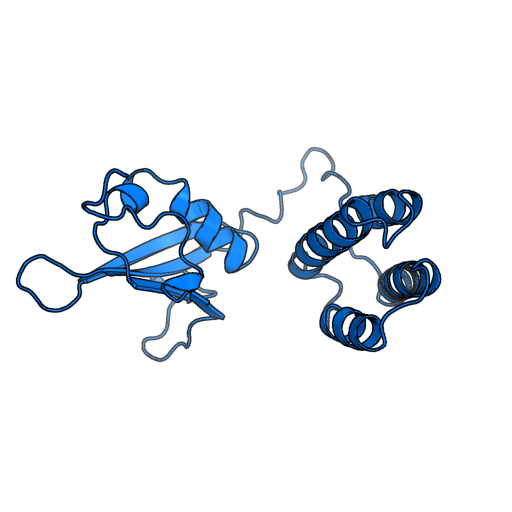.339 -0.287 -1.111 1.00 89.56 114 MET A CA 1
ATOM 905 C C . MET A 1 114 ? -1.494 0.510 -1.721 1.00 89.56 114 MET A C 1
ATOM 907 O O . MET A 1 114 ? -2.223 1.206 -1.014 1.00 89.56 114 MET A O 1
ATOM 911 N N . ASP A 1 115 ? -1.693 0.395 -3.034 1.00 87.50 115 ASP A N 1
ATOM 912 C CA . ASP A 1 115 ? -2.822 1.012 -3.724 1.00 87.50 115 ASP A CA 1
ATOM 913 C C . ASP A 1 115 ? -4.140 0.452 -3.186 1.00 87.50 115 ASP A C 1
ATOM 915 O O . ASP A 1 115 ? -5.049 1.232 -2.929 1.00 87.50 115 ASP A O 1
ATOM 919 N N . ALA A 1 116 ? -4.235 -0.853 -2.911 1.00 91.19 116 ALA A N 1
ATOM 920 C CA . ALA A 1 116 ? -5.431 -1.455 -2.323 1.00 91.19 116 ALA A CA 1
ATOM 921 C C . ALA A 1 116 ? -5.814 -0.783 -0.996 1.00 91.19 116 ALA A C 1
ATOM 923 O O . ALA A 1 116 ? -6.958 -0.343 -0.831 1.00 91.19 116 ALA A O 1
ATOM 924 N N . TYR A 1 117 ? -4.848 -0.599 -0.094 1.00 93.25 117 TYR A N 1
ATOM 925 C CA . TYR A 1 117 ? -5.079 0.126 1.151 1.00 93.25 117 TYR A CA 1
ATOM 926 C C . TYR A 1 117 ? -5.488 1.590 0.910 1.00 93.25 117 TYR A C 1
ATOM 928 O O . TYR A 1 117 ? -6.499 2.063 1.435 1.00 93.25 117 TYR A O 1
ATOM 936 N N . VAL A 1 118 ? -4.784 2.306 0.029 1.00 90.94 118 VAL A N 1
ATOM 937 C CA . VAL A 1 118 ? -5.106 3.701 -0.320 1.00 90.94 118 VAL A CA 1
ATOM 938 C C . VAL A 1 118 ? -6.483 3.838 -0.989 1.00 90.94 118 VAL A C 1
ATOM 940 O O . VAL A 1 118 ? -7.162 4.851 -0.816 1.00 90.94 118 VAL A O 1
ATOM 943 N N . GLN A 1 119 ? -6.938 2.857 -1.768 1.00 89.50 119 GLN A N 1
ATOM 944 C CA . GLN A 1 119 ? -8.293 2.852 -2.326 1.00 89.50 119 GLN A CA 1
ATOM 945 C C . GLN A 1 119 ? -9.341 2.595 -1.240 1.00 89.50 119 GLN A C 1
ATOM 947 O O . GLN A 1 119 ? -10.410 3.210 -1.280 1.00 89.50 119 GLN A O 1
ATOM 952 N N . LEU A 1 120 ? -9.050 1.729 -0.262 1.00 91.50 120 LEU A N 1
ATOM 953 C CA . LEU A 1 120 ? -9.940 1.477 0.871 1.00 91.50 120 LEU A CA 1
ATOM 954 C C . LEU A 1 120 ? -10.138 2.735 1.725 1.00 91.50 120 LEU A C 1
ATOM 956 O O . LEU A 1 120 ? -11.279 3.078 2.028 1.00 91.50 120 LEU A O 1
ATOM 960 N N . THR A 1 121 ? -9.071 3.480 2.030 1.00 89.3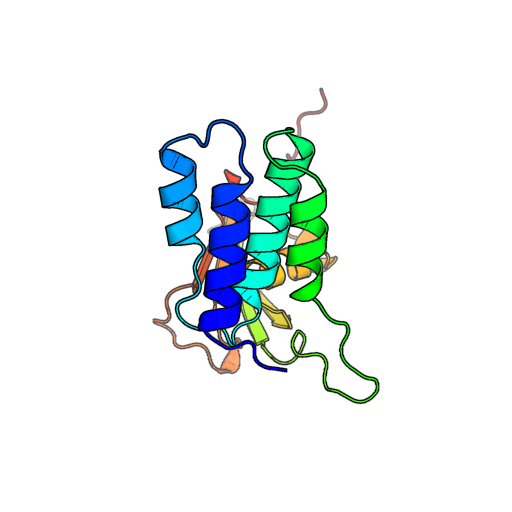1 121 THR A N 1
ATOM 961 C CA . THR A 1 121 ? -9.129 4.690 2.884 1.00 89.31 121 THR A CA 1
ATOM 962 C C . THR A 1 121 ? -9.942 5.840 2.270 1.00 89.31 121 THR A C 1
ATOM 964 O O . THR A 1 121 ? -10.403 6.760 2.958 1.00 89.31 121 THR A O 1
ATOM 967 N N . LYS A 1 122 ? -10.190 5.789 0.956 1.00 87.00 122 LYS A N 1
ATOM 968 C CA . LYS A 1 122 ? -11.095 6.711 0.250 1.00 87.00 122 LYS A CA 1
ATOM 969 C C . LYS A 1 122 ? -12.573 6.353 0.428 1.00 87.00 122 LYS A C 1
ATOM 971 O O . LYS A 1 122 ? -13.421 7.211 0.187 1.00 87.00 122 LYS A O 1
ATOM 976 N N . ARG A 1 123 ? -12.906 5.118 0.822 1.00 86.44 123 ARG A N 1
ATOM 977 C CA . ARG A 1 123 ? -14.294 4.668 1.005 1.00 86.44 123 ARG A CA 1
ATOM 978 C C . ARG A 1 123 ? -14.857 5.210 2.318 1.00 86.44 123 ARG A C 1
ATOM 980 O O . ARG A 1 123 ? -14.205 5.144 3.356 1.00 86.44 123 ARG A O 1
ATOM 987 N N . LEU A 1 124 ? -16.106 5.679 2.284 1.00 82.56 124 LEU A N 1
ATOM 988 C CA . LEU A 1 124 ? -16.795 6.200 3.471 1.00 82.56 124 LEU A CA 1
ATOM 989 C C . LEU A 1 124 ? -16.855 5.162 4.604 1.00 82.56 124 LEU A C 1
ATOM 991 O O . LEU A 1 124 ? -16.606 5.507 5.749 1.00 82.56 124 LEU A O 1
ATOM 995 N N . VAL A 1 125 ? -17.113 3.893 4.268 1.00 82.50 125 VAL A N 1
ATOM 996 C CA . VAL A 1 125 ? -17.233 2.797 5.245 1.00 82.50 125 VAL A CA 1
ATOM 997 C C . VAL A 1 125 ? -15.957 2.614 6.067 1.00 82.50 125 VAL A C 1
ATOM 999 O O . VAL A 1 125 ? -16.045 2.436 7.276 1.00 82.50 125 VAL A O 1
ATOM 1002 N N . TYR A 1 126 ? -14.778 2.716 5.447 1.00 87.06 126 TYR A N 1
ATOM 1003 C CA . TYR A 1 126 ? -13.513 2.620 6.180 1.00 87.06 126 TYR A CA 1
ATOM 1004 C C . TYR A 1 126 ? -13.367 3.773 7.177 1.00 87.06 126 TYR A C 1
ATOM 1006 O O . TYR A 1 126 ? -13.061 3.555 8.341 1.00 87.06 126 TYR A O 1
ATOM 1014 N N . ARG A 1 127 ? -13.680 5.001 6.745 1.00 84.06 127 ARG A N 1
ATOM 1015 C CA . ARG A 1 127 ? -13.576 6.209 7.583 1.00 84.06 127 ARG A CA 1
ATOM 1016 C C . ARG A 1 127 ? -14.525 6.215 8.782 1.00 84.06 127 ARG A C 1
ATOM 1018 O O . ARG A 1 127 ? -14.352 7.027 9.680 1.00 84.06 127 ARG A O 1
ATOM 1025 N N . THR A 1 128 ? -15.542 5.355 8.782 1.00 83.69 128 THR A N 1
ATOM 1026 C CA . THR A 1 128 ? -16.464 5.190 9.914 1.00 83.69 128 THR A CA 1
ATOM 1027 C C . THR A 1 128 ? -16.027 4.127 10.917 1.00 83.69 128 THR A C 1
ATOM 1029 O O . THR A 1 128 ? -16.693 3.972 11.938 1.00 83.69 128 THR A O 1
ATOM 1032 N N . ILE A 1 129 ? -14.949 3.382 10.646 1.00 86.06 129 ILE A N 1
ATOM 1033 C CA . ILE A 1 129 ? -14.405 2.400 11.585 1.00 86.06 129 ILE A CA 1
ATOM 1034 C C . ILE A 1 129 ? -13.595 3.165 12.643 1.00 86.06 129 ILE A C 1
ATOM 1036 O O . ILE A 1 129 ? -12.597 3.794 12.292 1.00 86.06 129 ILE A O 1
ATOM 1040 N N . PRO A 1 130 ? -14.014 3.161 13.921 1.00 82.19 130 PRO A N 1
ATOM 1041 C CA . PRO A 1 130 ? -13.263 3.831 14.972 1.00 82.19 130 PRO A CA 1
ATOM 1042 C C . PRO A 1 130 ? -12.041 3.001 15.373 1.00 82.19 130 PRO A C 1
ATOM 1044 O O . PRO A 1 130 ? -12.118 1.776 15.367 1.00 82.19 130 PRO A O 1
ATOM 1047 N N . ASP A 1 131 ? -10.970 3.677 15.794 1.00 85.94 131 ASP A N 1
ATOM 1048 C CA . ASP A 1 131 ? -9.846 3.070 16.526 1.00 85.94 131 ASP A CA 1
ATOM 1049 C C . ASP A 1 131 ? -9.198 1.875 15.793 1.00 85.94 131 ASP A C 1
ATOM 1051 O O . ASP A 1 131 ? -9.057 0.773 16.329 1.00 85.94 131 ASP A O 1
ATOM 1055 N N . VAL A 1 132 ? -8.888 2.085 14.507 1.00 89.31 132 VAL A N 1
ATOM 1056 C CA . VAL A 1 132 ? -8.148 1.128 13.674 1.00 89.31 132 VAL A CA 1
ATOM 1057 C C . VAL A 1 132 ? -6.692 1.115 14.126 1.00 89.31 132 VAL A C 1
ATOM 1059 O O . VAL A 1 132 ? -6.059 2.166 14.118 1.00 89.31 132 VAL A O 1
ATOM 1062 N N . TYR A 1 133 ? -6.167 -0.065 14.457 1.00 89.94 133 TYR A N 1
ATOM 1063 C CA . TYR A 1 133 ? -4.783 -0.231 14.919 1.00 89.94 133 TYR A CA 1
ATOM 1064 C C . TYR A 1 133 ? -3.912 -1.054 13.958 1.00 89.94 133 TYR A C 1
ATOM 1066 O O . TYR A 1 133 ? -2.689 -1.007 14.029 1.00 89.94 133 TYR A O 1
ATOM 1074 N N . GLN A 1 134 ? -4.519 -1.811 13.037 1.00 93.25 134 GLN A N 1
ATOM 1075 C CA . GLN A 1 134 ? -3.776 -2.623 12.072 1.00 93.25 134 GLN A CA 1
ATOM 1076 C C . GLN A 1 134 ? -4.605 -2.878 10.816 1.00 93.25 134 GLN A C 1
ATOM 1078 O O . GLN A 1 134 ? -5.82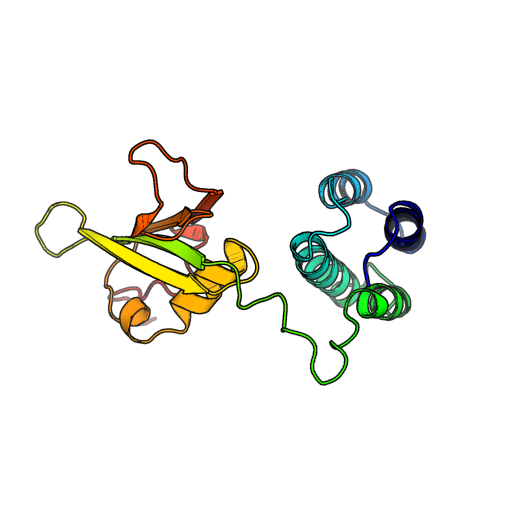5 -3.058 10.880 1.00 93.25 134 GLN A O 1
ATOM 1083 N N . VAL A 1 135 ? -3.940 -2.918 9.663 1.00 95.12 135 VAL A N 1
ATOM 1084 C CA . VAL A 1 135 ? -4.550 -3.316 8.390 1.00 95.12 135 VAL A CA 1
ATOM 1085 C C . VAL A 1 135 ? -3.665 -4.335 7.687 1.00 95.12 135 VAL A C 1
ATOM 1087 O O . VAL A 1 135 ? -2.469 -4.124 7.524 1.00 95.12 135 VAL A O 1
ATOM 1090 N N . GLU A 1 136 ? -4.261 -5.428 7.234 1.00 97.06 136 GLU A N 1
ATOM 1091 C CA . GLU A 1 136 ? -3.587 -6.501 6.506 1.00 97.06 136 GLU A CA 1
ATOM 1092 C C . GLU A 1 136 ? -4.171 -6.634 5.103 1.00 97.06 136 GLU A C 1
ATOM 1094 O O . GLU A 1 136 ? -5.389 -6.674 4.936 1.00 97.06 136 GLU A O 1
ATOM 1099 N N . VAL A 1 137 ? -3.312 -6.710 4.088 1.00 96.19 137 VAL A N 1
ATOM 1100 C CA . VAL A 1 137 ? -3.704 -6.801 2.676 1.00 96.19 137 VAL A CA 1
ATOM 1101 C C . VAL A 1 137 ? -3.215 -8.113 2.076 1.00 96.19 137 VAL A C 1
ATOM 1103 O O . VAL A 1 137 ? -2.042 -8.457 2.204 1.00 96.19 137 VAL A O 1
ATOM 1106 N N . PHE A 1 138 ? -4.096 -8.814 1.367 1.00 95.69 138 PHE A N 1
ATOM 1107 C CA . PHE A 1 138 ? -3.861 -10.126 0.766 1.00 95.69 138 PHE A CA 1
ATOM 1108 C C . PHE A 1 138 ? -4.049 -10.068 -0.758 1.00 95.69 138 PHE A C 1
ATOM 1110 O O . PHE A 1 138 ? -4.935 -9.376 -1.260 1.00 95.69 138 PHE A O 1
ATOM 1117 N N . GLU A 1 139 ? -3.237 -10.827 -1.500 1.00 90.44 139 GLU A N 1
ATOM 1118 C CA . GLU A 1 139 ? -3.228 -10.909 -2.978 1.00 90.44 139 GLU A CA 1
ATOM 1119 C C . GLU A 1 139 ? -4.318 -11.833 -3.564 1.00 90.44 139 GLU A C 1
ATOM 1121 O O . GLU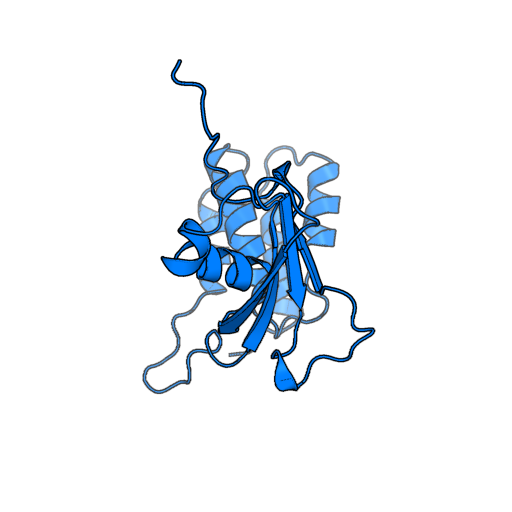 A 1 139 ? -4.164 -12.420 -4.632 1.00 90.44 139 GLU A O 1
ATOM 1126 N N . SER A 1 140 ? -5.431 -11.988 -2.855 1.00 88.62 140 SER A N 1
ATOM 1127 C CA . SER A 1 140 ? -6.574 -12.814 -3.250 1.00 88.62 140 SER A CA 1
ATOM 1128 C C . SER A 1 140 ? -7.866 -12.165 -2.771 1.00 88.62 140 SER A C 1
ATOM 1130 O O . SER A 1 140 ? -7.874 -11.456 -1.761 1.00 88.62 140 SER A O 1
ATOM 1132 N N . ALA A 1 141 ? -8.968 -12.403 -3.483 1.00 89.12 141 ALA A N 1
ATOM 1133 C CA . ALA A 1 141 ? -10.290 -12.001 -3.021 1.00 89.12 141 ALA A CA 1
ATOM 1134 C C . ALA A 1 141 ? -10.687 -12.789 -1.763 1.00 89.12 141 ALA A C 1
ATOM 1136 O O . ALA A 1 141 ? -10.196 -13.891 -1.521 1.00 89.12 141 ALA A O 1
ATOM 1137 N N . LEU A 1 142 ? -11.629 -12.250 -0.987 1.00 89.19 142 LEU A N 1
ATOM 1138 C CA . LEU A 1 142 ? -12.127 -12.860 0.248 1.00 89.19 142 LEU A CA 1
ATOM 1139 C C . LEU A 1 142 ? -12.534 -14.328 0.084 1.00 89.19 142 LEU A C 1
ATOM 1141 O O . LEU A 1 142 ? -12.237 -15.145 0.950 1.00 89.19 142 LEU A O 1
ATOM 1145 N N . ALA A 1 143 ? -13.214 -14.643 -1.019 1.00 88.81 143 ALA A N 1
ATOM 1146 C CA . ALA A 1 143 ? -13.727 -15.981 -1.304 1.00 88.81 143 ALA A CA 1
ATOM 1147 C C . ALA A 1 143 ? -12.627 -16.999 -1.648 1.00 88.81 143 ALA A C 1
ATOM 1149 O O . ALA A 1 143 ? -12.825 -18.193 -1.438 1.00 88.81 143 ALA A O 1
ATOM 1150 N N . ASP A 1 144 ? -11.486 -16.524 -2.147 1.00 89.38 144 ASP A N 1
ATOM 1151 C CA . ASP A 1 144 ? -10.376 -17.351 -2.634 1.00 89.38 144 ASP A CA 1
ATOM 1152 C C . ASP A 1 144 ? -9.210 -17.403 -1.633 1.00 89.38 144 ASP A C 1
ATOM 1154 O O . ASP A 1 144 ? -8.170 -18.003 -1.903 1.00 89.38 144 ASP A O 1
ATOM 1158 N N . ARG A 1 145 ? -9.356 -16.740 -0.482 1.00 88.31 145 ARG A N 1
ATOM 1159 C CA . ARG A 1 145 ? -8.312 -16.635 0.532 1.00 88.31 145 ARG A CA 1
ATOM 1160 C C . ARG A 1 145 ? -8.229 -17.901 1.377 1.00 88.31 145 ARG A C 1
ATOM 1162 O O . ARG A 1 145 ? -9.211 -18.338 1.975 1.00 88.31 145 ARG A O 1
ATOM 1169 N N . GLU A 1 146 ? -7.026 -18.459 1.479 1.00 89.19 146 GLU A N 1
ATOM 1170 C CA . GLU A 1 146 ? -6.768 -19.590 2.368 1.00 89.19 146 GLU A CA 1
ATOM 1171 C C . GLU A 1 146 ? -6.688 -19.131 3.829 1.00 89.19 146 GLU A C 1
ATOM 1173 O O . GLU A 1 146 ? -6.150 -18.068 4.138 1.00 89.19 146 GLU A O 1
ATOM 1178 N N . ALA A 1 147 ? -7.159 -19.968 4.758 1.00 83.50 147 ALA A N 1
ATOM 1179 C CA . ALA A 1 147 ? -7.157 -19.649 6.190 1.00 83.50 147 ALA A CA 1
ATOM 1180 C C . ALA A 1 147 ? -5.748 -19.418 6.774 1.00 83.50 147 ALA A C 1
ATOM 1182 O O . ALA A 1 147 ? -5.607 -18.783 7.815 1.00 83.50 147 ALA A O 1
ATOM 1183 N N . THR A 1 148 ? -4.713 -19.950 6.124 1.00 89.75 148 THR A N 1
ATOM 1184 C CA . THR A 1 148 ? -3.305 -19.838 6.533 1.00 89.75 148 THR A CA 1
ATOM 1185 C C . THR A 1 148 ? -2.508 -18.852 5.683 1.00 89.75 148 THR A C 1
ATOM 1187 O O . THR A 1 148 ? -1.291 -18.756 5.850 1.00 89.75 148 THR A O 1
ATOM 1190 N N . GLN A 1 149 ? -3.159 -18.154 4.748 1.00 91.56 149 GLN A N 1
ATOM 1191 C CA . GLN A 1 149 ? -2.484 -17.218 3.861 1.00 91.56 149 GLN A CA 1
ATOM 1192 C C . GLN A 1 149 ? -1.877 -16.074 4.677 1.00 91.56 149 GLN A C 1
ATOM 1194 O O . GLN A 1 149 ? -2.536 -15.495 5.537 1.00 91.56 149 GLN A O 1
ATOM 1199 N N . GLN A 1 150 ? -0.613 -15.751 4.407 1.00 93.50 150 GLN A N 1
ATOM 1200 C CA . GLN A 1 150 ? 0.046 -14.598 5.015 1.00 93.50 150 GLN A CA 1
ATOM 1201 C C . GLN A 1 150 ? -0.342 -13.314 4.272 1.00 93.50 150 GLN A C 1
ATOM 1203 O O . GLN A 1 150 ? -0.529 -13.354 3.049 1.00 93.50 150 GLN A O 1
ATOM 1208 N N . PRO A 1 151 ? -0.454 -12.175 4.974 1.00 94.69 151 PRO A N 1
ATOM 1209 C CA . PRO A 1 151 ? -0.687 -10.901 4.319 1.00 94.69 151 PRO A CA 1
ATOM 1210 C C . PRO A 1 151 ? 0.505 -10.546 3.428 1.00 94.69 151 PRO A C 1
ATOM 1212 O O . PRO A 1 151 ? 1.663 -10.676 3.822 1.00 94.69 151 PRO A O 1
ATOM 1215 N N . ALA A 1 152 ? 0.214 -10.060 2.225 1.00 91.62 152 ALA A N 1
ATOM 1216 C CA . ALA A 1 152 ? 1.220 -9.517 1.318 1.00 91.62 152 ALA A CA 1
ATOM 1217 C C . ALA A 1 152 ? 1.788 -8.191 1.843 1.00 91.62 152 ALA A C 1
ATOM 1219 O O . ALA A 1 152 ? 2.936 -7.846 1.570 1.00 91.62 152 ALA A O 1
ATOM 1220 N N . ARG A 1 153 ? 0.988 -7.442 2.614 1.00 92.81 153 ARG A N 1
ATOM 1221 C CA . ARG A 1 153 ? 1.442 -6.256 3.341 1.00 92.81 153 ARG A CA 1
ATOM 1222 C C . ARG A 1 153 ? 0.649 -6.054 4.625 1.00 92.81 153 ARG A C 1
ATOM 1224 O O . ARG A 1 153 ? -0.566 -6.234 4.638 1.00 92.81 153 ARG A O 1
ATOM 1231 N N . LEU A 1 154 ? 1.348 -5.630 5.670 1.00 95.12 154 LEU A N 1
ATOM 1232 C CA . LEU A 1 154 ? 0.787 -5.223 6.953 1.00 95.12 154 LEU A CA 1
ATOM 1233 C C . LEU A 1 154 ? 1.079 -3.733 7.148 1.00 95.12 154 LEU A C 1
ATOM 1235 O O . LEU A 1 154 ? 2.179 -3.287 6.838 1.00 95.12 154 LEU A O 1
ATOM 1239 N N . PHE A 1 155 ? 0.081 -2.991 7.619 1.00 92.75 155 PHE A N 1
ATOM 1240 C CA . PHE A 1 155 ? 0.178 -1.591 8.020 1.00 92.75 155 PHE A CA 1
ATOM 1241 C C . PHE A 1 155 ? -0.054 -1.501 9.525 1.00 92.75 155 PHE A C 1
ATOM 1243 O O . PHE A 1 155 ? -1.148 -1.829 10.001 1.00 92.75 155 PHE A O 1
ATOM 1250 N N . GLY A 1 156 ? 0.987 -1.099 10.254 1.00 87.88 156 GLY A N 1
ATOM 1251 C CA . GLY A 1 156 ? 0.912 -0.787 11.682 1.00 87.88 156 GLY A CA 1
ATOM 1252 C C . GLY A 1 156 ? 0.370 0.620 11.929 1.00 87.88 156 GLY A C 1
ATOM 1253 O O . GLY A 1 156 ? 0.204 1.391 10.984 1.00 87.88 156 GLY A O 1
ATOM 1254 N N . GLU A 1 157 ? 0.104 0.957 13.195 1.00 85.19 157 GLU A N 1
ATOM 1255 C CA . GLU A 1 157 ? -0.456 2.254 13.620 1.00 85.19 157 GLU A CA 1
ATOM 1256 C C . GLU A 1 157 ? 0.271 3.471 13.022 1.00 85.19 157 GLU A C 1
ATOM 1258 O O . GLU A 1 157 ? -0.367 4.453 12.643 1.00 85.19 157 GLU A O 1
ATOM 1263 N N . ASP A 1 158 ? 1.594 3.394 12.890 1.00 83.25 158 ASP A N 1
ATOM 1264 C CA . ASP A 1 158 ? 2.468 4.437 12.351 1.00 83.25 158 ASP A CA 1
ATOM 1265 C C . ASP A 1 158 ? 2.337 4.643 10.832 1.00 83.25 158 ASP A C 1
ATOM 1267 O O . ASP A 1 158 ? 2.683 5.708 10.315 1.00 83.25 158 ASP A O 1
ATOM 1271 N N . GLU A 1 159 ? 1.794 3.659 10.115 1.00 83.00 159 GLU A N 1
ATOM 1272 C CA . GLU A 1 159 ? 1.562 3.709 8.670 1.00 83.00 159 GLU A CA 1
ATOM 1273 C C . GLU A 1 159 ? 0.088 3.958 8.298 1.00 83.00 159 GLU A C 1
ATOM 1275 O O . GLU A 1 159 ? -0.233 4.123 7.112 1.00 83.00 159 GLU A O 1
ATOM 1280 N N . LEU A 1 160 ? -0.828 3.986 9.276 1.00 86.44 160 LEU A N 1
ATOM 1281 C CA . LEU A 1 160 ? -2.257 4.116 9.006 1.00 86.44 160 LEU A CA 1
ATOM 1282 C C . LEU A 1 160 ? -2.629 5.515 8.499 1.00 86.44 160 LEU A C 1
ATOM 1284 O O . LEU A 1 160 ? -2.384 6.550 9.119 1.00 86.44 160 LEU A O 1
ATOM 1288 N N . ILE A 1 161 ? -3.320 5.546 7.361 1.00 75.06 161 ILE A N 1
ATOM 1289 C CA . ILE A 1 161 ? -3.838 6.771 6.762 1.00 75.06 161 ILE A CA 1
ATOM 1290 C C . ILE A 1 161 ? -5.191 7.081 7.416 1.00 75.06 161 ILE A C 1
ATOM 1292 O O . ILE A 1 161 ? -6.189 6.406 7.152 1.00 75.06 161 ILE A O 1
ATOM 1296 N N . PHE A 1 162 ? -5.200 8.151 8.216 1.00 65.38 162 PHE A N 1
ATOM 1297 C CA . PHE A 1 162 ? -6.312 8.650 9.037 1.00 65.38 162 PHE A CA 1
ATOM 1298 C C . PHE A 1 162 ? -6.600 7.805 10.284 1.00 65.38 162 PHE A C 1
ATOM 1300 O O . PHE A 1 162 ? -7.527 6.999 10.309 1.00 65.38 162 PHE A O 1
ATOM 1307 N N . VAL A 1 163 ? -5.862 8.091 11.355 1.00 53.50 163 VAL A N 1
ATOM 1308 C CA . VAL A 1 163 ? -6.304 7.818 12.723 1.00 53.50 163 VAL A CA 1
ATOM 1309 C C . VAL A 1 163 ? -6.992 9.093 13.203 1.00 53.50 163 VAL A C 1
ATOM 1311 O O . VAL A 1 163 ? -6.349 10.123 13.399 1.00 53.50 163 VAL A O 1
ATOM 1314 N N . THR A 1 164 ? -8.321 9.093 13.300 1.00 49.22 164 THR A N 1
ATOM 1315 C CA . THR A 1 164 ? -8.989 10.129 14.096 1.00 49.22 164 THR A CA 1
ATOM 1316 C C . THR A 1 164 ? -8.610 9.871 15.543 1.00 49.22 164 THR A C 1
ATOM 1318 O O . THR A 1 164 ? -9.158 8.959 16.159 1.00 49.22 164 THR A O 1
ATOM 1321 N N . ASP A 1 165 ? -7.682 10.672 16.067 1.00 45.94 165 ASP A N 1
ATOM 1322 C CA . ASP A 1 165 ? -7.525 10.855 17.503 1.00 45.94 165 ASP A CA 1
ATOM 1323 C C . ASP A 1 165 ? -8.901 11.232 18.050 1.00 45.94 165 ASP A C 1
ATOM 1325 O O . ASP A 1 165 ? -9.402 12.342 17.831 1.00 45.94 165 ASP A O 1
ATOM 1329 N N . ASN A 1 166 ? -9.541 10.304 18.753 1.00 44.00 166 ASN A N 1
ATOM 1330 C CA . ASN A 1 166 ? -10.677 10.637 19.594 1.00 44.00 166 ASN A CA 1
ATOM 1331 C C . ASN A 1 166 ? -10.153 11.423 20.803 1.00 44.00 166 ASN A C 1
ATOM 1333 O O . ASN A 1 166 ? -10.057 10.909 21.912 1.00 44.00 166 ASN A O 1
ATOM 1337 N N . GLY A 1 167 ? -9.846 12.697 20.557 1.00 45.56 167 GLY A N 1
ATOM 1338 C CA . GLY A 1 167 ? -9.750 13.739 21.564 1.00 45.56 167 GLY A CA 1
ATOM 1339 C C . GLY A 1 167 ? -8.340 14.132 21.974 1.00 45.56 167 GLY A C 1
ATOM 1340 O O . GLY A 1 167 ? -7.935 13.782 23.070 1.00 45.56 167 GLY A O 1
ATOM 1341 N N . GLN A 1 168 ? -7.689 14.996 21.186 1.00 34.53 168 GLN A N 1
ATOM 1342 C CA . GLN A 1 168 ? -7.096 16.241 21.700 1.00 34.53 168 GLN A CA 1
ATOM 1343 C C . GLN A 1 168 ? -7.142 17.327 20.615 1.00 34.53 168 GLN A C 1
ATOM 1345 O O . GLN A 1 168 ? -6.323 17.373 19.700 1.00 34.53 168 GLN A O 1
ATOM 1350 N N . THR A 1 169 ? -8.104 18.241 20.732 1.00 35.50 169 THR A N 1
ATOM 1351 C CA . THR A 1 169 ? -7.923 19.618 20.256 1.00 35.50 169 THR A CA 1
ATOM 1352 C C . THR A 1 169 ? -6.675 20.193 20.924 1.00 35.50 169 THR A C 1
ATOM 1354 O O . THR A 1 169 ? -6.614 20.219 22.155 1.00 35.50 169 THR A O 1
ATOM 1357 N N . LYS A 1 170 ? -5.701 20.638 20.125 1.00 34.41 170 LYS A N 1
ATOM 1358 C CA . LYS A 1 170 ? -4.762 21.677 20.562 1.00 34.41 170 LYS A CA 1
ATOM 1359 C C . LYS A 1 170 ? -5.462 23.028 20.581 1.00 34.41 170 LYS A C 1
ATOM 1361 O O . LYS A 1 170 ? -6.307 23.248 19.685 1.00 34.41 170 LYS A O 1
#

Sequence (170 aa):
MSLSCREVDNIFQSIVIQVQDPPQMLNASMAAFKPEDPTRMEWRYELRGFVRGLTVTGQLNGNVLKQTDRLFQQPKDGQTRPGRIHLFSIDVFAHAPGKKGRIFQFDVAAMNPMDAYVQLTKRLVYRTIPDVYQVEVFESALADREATQQPARLFGEDELIFVTDNGQTK